Protein AF-A0A839RT37-F1 (afdb_monomer_lite)

InterPro domains:
  IPR010985 Ribbon-helix-helix [SSF47598] (37-91)
  IPR013321 Arc-type ribbon-helix-helix [G3DSA:1.10.1220.10] (46-92)

Organism: NCBI:txid616997

pLDDT: mean 71.62, std 17.94, range [38.47, 94.12]

Sequence (92 aa):
MPARKEPVSAFGARLQKAPRKSHPLAPEPTPATKPAPKSTVTAPAAAKMLVPFSTRITPELLREVRPAAVDKDMKIRDITNEALTAWLGKNR

Foldseek 3Di:
DDDDDDDDDPPPDDPDDDDDPDDPPDDDDDDDDDDDDDDDDDDDDPPVPPDDDDDDDDVVVVVVLVVVCVVVVHDSVVVVVVVVVVVVVVVD

Structure (mmCIF, N/CA/C/O backbone):
data_AF-A0A839RT37-F1
#
_entry.id   AF-A0A839RT37-F1
#
loop_
_atom_site.group_PDB
_atom_site.id
_atom_site.type_symbol
_atom_site.label_atom_id
_atom_site.label_alt_id
_atom_site.label_comp_id
_atom_site.label_asym_id
_atom_site.label_entity_id
_atom_site.label_seq_id
_atom_site.pdbx_PDB_ins_code
_atom_site.Cartn_x
_atom_site.Cartn_y
_atom_site.Cartn_z
_atom_site.occupancy
_atom_site.B_iso_or_equiv
_atom_site.auth_seq_id
_atom_site.auth_comp_id
_atom_site.auth_asym_id
_atom_site.auth_atom_id
_atom_site.pdbx_PDB_model_num
ATOM 1 N N . MET A 1 1 ? -16.982 -59.794 -10.444 1.00 47.53 1 MET A N 1
ATOM 2 C CA . MET A 1 1 ? -16.948 -58.685 -9.466 1.00 47.53 1 MET A CA 1
ATOM 3 C C . MET A 1 1 ? -15.733 -58.849 -8.553 1.00 47.53 1 MET A C 1
ATOM 5 O O . MET A 1 1 ? -15.799 -59.711 -7.686 1.00 47.53 1 MET A O 1
ATOM 9 N N . PRO A 1 2 ? -14.624 -58.106 -8.723 1.00 49.25 2 PRO A N 1
ATOM 10 C CA . PRO A 1 2 ? -13.585 -58.032 -7.700 1.00 49.25 2 PRO A CA 1
ATOM 11 C C . PRO A 1 2 ? -13.635 -56.706 -6.933 1.00 49.25 2 PRO A C 1
ATOM 13 O O . PRO A 1 2 ? -13.777 -55.626 -7.504 1.00 49.25 2 PRO A O 1
ATOM 16 N N . ALA A 1 3 ? -13.541 -56.845 -5.614 1.00 56.62 3 ALA A N 1
ATOM 17 C CA . ALA A 1 3 ? -13.699 -55.818 -4.603 1.00 56.62 3 ALA A CA 1
ATOM 18 C C . ALA A 1 3 ? -12.579 -54.760 -4.596 1.00 56.62 3 ALA A C 1
ATOM 20 O O . ALA A 1 3 ? -11.402 -55.040 -4.826 1.00 56.62 3 ALA A O 1
ATOM 21 N N . ARG A 1 4 ? -12.999 -53.537 -4.267 1.00 57.19 4 ARG A N 1
ATOM 22 C CA . ARG A 1 4 ? -12.218 -52.315 -4.041 1.00 57.19 4 ARG A CA 1
ATOM 23 C C . ARG A 1 4 ? -11.171 -52.540 -2.936 1.00 57.19 4 ARG A C 1
ATOM 25 O O . ARG A 1 4 ? -11.540 -52.856 -1.810 1.00 57.19 4 ARG A O 1
ATOM 32 N N . LYS A 1 5 ? -9.880 -52.358 -3.235 1.00 64.56 5 LYS A N 1
ATOM 33 C CA . LYS A 1 5 ? -8.818 -52.259 -2.218 1.00 64.56 5 LYS A CA 1
ATOM 34 C C . LYS A 1 5 ? -8.513 -50.784 -1.968 1.00 64.56 5 LYS A C 1
ATOM 36 O O . LYS A 1 5 ? -7.957 -50.118 -2.834 1.00 64.56 5 LYS A O 1
ATOM 41 N N . GLU A 1 6 ? -8.911 -50.272 -0.809 1.00 68.69 6 GLU A N 1
ATOM 42 C CA . GLU A 1 6 ? -8.464 -48.960 -0.332 1.00 68.69 6 GLU A CA 1
ATOM 43 C C . GLU A 1 6 ? -6.986 -49.048 0.095 1.00 68.69 6 GLU A C 1
ATOM 45 O O . GLU A 1 6 ? -6.590 -50.054 0.693 1.00 68.69 6 GLU A O 1
ATOM 50 N N . PRO A 1 7 ? -6.140 -48.047 -0.209 1.00 67.88 7 PRO A N 1
ATOM 51 C CA . PRO A 1 7 ? -4.774 -48.036 0.291 1.00 67.88 7 PRO A CA 1
ATOM 52 C C . PRO A 1 7 ? -4.771 -47.791 1.806 1.00 67.88 7 PRO A C 1
ATOM 54 O O . PRO A 1 7 ? -5.253 -46.772 2.299 1.00 67.88 7 PRO A O 1
ATOM 57 N N . VAL A 1 8 ? -4.196 -48.745 2.537 1.00 63.88 8 VAL A N 1
ATOM 58 C CA . VAL A 1 8 ? -3.900 -48.655 3.969 1.00 63.88 8 VAL A CA 1
ATOM 59 C C . VAL A 1 8 ? -2.950 -47.479 4.195 1.00 63.88 8 VAL A C 1
ATOM 61 O O . VAL A 1 8 ? -1.817 -47.479 3.718 1.00 63.88 8 VAL A O 1
ATOM 64 N N . SER A 1 9 ? -3.421 -46.462 4.915 1.00 57.56 9 SER A N 1
ATOM 65 C CA . SER A 1 9 ? -2.596 -45.333 5.346 1.00 57.56 9 SER A CA 1
ATOM 66 C C . SER A 1 9 ? -1.445 -45.832 6.228 1.00 57.56 9 SER A C 1
ATOM 68 O O . SER A 1 9 ? -1.656 -46.268 7.359 1.00 57.56 9 SER A O 1
ATOM 70 N N . ALA A 1 10 ? -0.216 -45.757 5.712 1.00 66.06 10 ALA A N 1
ATOM 71 C CA . ALA A 1 10 ? 1.010 -46.204 6.382 1.00 66.06 10 ALA A CA 1
ATOM 72 C C . ALA A 1 10 ? 1.498 -45.261 7.505 1.00 66.06 10 ALA A C 1
ATOM 74 O O . ALA A 1 10 ? 2.548 -45.496 8.093 1.00 66.06 10 ALA A O 1
ATOM 75 N N . PHE A 1 11 ? 0.744 -44.204 7.830 1.00 61.66 11 PHE A N 1
ATOM 76 C CA . PHE A 1 11 ? 1.086 -43.229 8.876 1.00 61.66 11 PHE A CA 1
ATOM 77 C C . PHE A 1 11 ? 0.055 -43.197 10.020 1.00 61.66 11 PHE A C 1
ATOM 79 O O . PHE A 1 11 ? -0.224 -42.164 10.624 1.00 61.66 11 PHE A O 1
ATOM 86 N N . GLY A 1 12 ? -0.529 -44.353 10.338 1.00 60.56 12 GLY A N 1
ATOM 87 C CA . GLY A 1 12 ? -1.495 -44.538 11.424 1.00 60.56 12 GLY A CA 1
ATOM 88 C C . GLY A 1 12 ? -0.891 -44.747 12.819 1.00 60.56 12 GLY A C 1
ATOM 89 O O . GLY A 1 12 ? -1.405 -45.577 13.563 1.00 60.56 12 GLY A O 1
ATOM 90 N N . ALA A 1 13 ? 0.168 -44.030 13.210 1.00 59.56 13 ALA A N 1
ATOM 91 C CA . ALA A 1 13 ? 0.737 -44.151 14.557 1.00 59.56 13 ALA A CA 1
ATOM 92 C C . ALA A 1 13 ? 0.612 -42.836 15.344 1.00 59.56 13 ALA A C 1
ATOM 94 O O . ALA A 1 13 ? 1.334 -41.867 15.115 1.00 59.56 13 ALA A O 1
ATOM 95 N N . ARG A 1 14 ? -0.311 -42.813 16.316 1.00 62.94 14 ARG A N 1
ATOM 96 C CA . ARG A 1 14 ? -0.350 -41.799 17.380 1.00 62.94 14 ARG A CA 1
ATOM 97 C C . ARG A 1 14 ? 1.001 -41.798 18.107 1.00 62.94 14 ARG A C 1
ATOM 99 O O . ARG A 1 14 ? 1.323 -42.771 18.782 1.00 62.94 14 ARG A O 1
ATOM 106 N N . LEU A 1 15 ? 1.752 -40.700 18.018 1.00 61.97 15 LEU A N 1
ATOM 107 C CA . LEU A 1 15 ? 2.921 -40.439 18.863 1.00 61.97 15 LEU A CA 1
ATOM 108 C C . LEU A 1 15 ? 2.499 -40.493 20.339 1.00 61.97 15 LEU A C 1
ATOM 110 O O . LEU A 1 15 ? 1.835 -39.586 20.849 1.00 61.97 15 LEU A O 1
ATOM 114 N N . GLN A 1 16 ? 2.852 -41.581 21.022 1.00 61.84 16 GLN A N 1
ATOM 115 C CA . GLN A 1 16 ? 2.690 -41.694 22.466 1.00 61.84 16 GLN A CA 1
ATOM 116 C C . GLN A 1 16 ? 3.666 -40.717 23.136 1.00 61.84 16 GLN A C 1
ATOM 118 O O . GLN A 1 16 ? 4.861 -40.718 22.846 1.00 61.84 16 GLN A O 1
ATOM 123 N N . LYS A 1 17 ? 3.159 -39.838 24.010 1.00 62.84 17 LYS A N 1
ATOM 124 C CA . LYS A 1 17 ? 4.005 -38.923 24.791 1.00 62.84 17 LYS A CA 1
ATOM 125 C C . LYS A 1 17 ? 4.918 -39.751 25.698 1.00 62.84 17 LYS A C 1
ATOM 127 O O . LYS A 1 17 ? 4.428 -40.514 26.524 1.00 62.84 17 LYS A O 1
ATOM 132 N N . ALA A 1 18 ? 6.228 -39.574 25.544 1.00 61.72 18 ALA A N 1
ATOM 133 C CA . ALA A 1 18 ? 7.235 -40.209 26.386 1.00 61.72 18 ALA A CA 1
ATOM 134 C C . ALA A 1 18 ? 7.064 -39.823 27.876 1.00 61.72 18 ALA A C 1
ATOM 136 O O . ALA A 1 18 ? 6.678 -38.681 28.161 1.00 61.72 18 ALA A O 1
ATOM 137 N N . PRO A 1 19 ? 7.385 -40.720 28.832 1.00 61.28 19 PRO A N 1
ATOM 138 C CA . PRO A 1 19 ? 7.373 -40.409 30.260 1.00 61.28 19 PRO A CA 1
ATOM 139 C C . PRO A 1 19 ? 8.414 -39.330 30.577 1.00 61.28 19 PRO A C 1
ATOM 141 O O . PRO A 1 19 ? 9.621 -39.566 30.522 1.00 61.28 19 PRO A O 1
ATOM 144 N N . ARG A 1 20 ? 7.960 -38.116 30.895 1.00 62.44 20 ARG A N 1
ATOM 145 C CA . ARG A 1 20 ? 8.848 -37.031 31.325 1.00 62.44 20 ARG A CA 1
ATOM 146 C C . ARG A 1 20 ? 9.249 -37.281 32.779 1.00 62.44 20 ARG A C 1
ATOM 148 O O . ARG A 1 20 ? 8.468 -36.996 33.679 1.00 62.44 20 ARG A O 1
ATOM 155 N N . LYS A 1 21 ? 10.456 -37.810 33.014 1.00 58.69 21 LYS A N 1
ATOM 156 C CA . LYS A 1 21 ? 11.107 -37.717 34.332 1.00 58.69 21 LYS A CA 1
ATOM 157 C C . LYS A 1 21 ? 11.319 -36.227 34.632 1.00 58.69 21 LYS A C 1
ATOM 159 O O . LYS A 1 21 ? 11.974 -35.535 33.856 1.00 58.69 21 LYS A O 1
ATOM 164 N N . SER A 1 22 ? 10.706 -35.725 35.700 1.00 58.97 22 SER A N 1
ATOM 165 C CA . SER A 1 22 ? 10.822 -34.335 36.143 1.00 58.97 22 SER A CA 1
ATOM 166 C C . SER A 1 22 ? 12.251 -34.048 36.607 1.00 58.97 22 SER A C 1
ATOM 168 O O . SER A 1 22 ? 12.753 -34.702 37.517 1.00 58.97 22 SER A O 1
ATOM 170 N N . HIS A 1 23 ? 12.912 -33.081 35.975 1.00 55.00 23 HIS A N 1
ATOM 171 C CA . HIS A 1 23 ? 14.196 -32.555 36.435 1.00 55.00 23 HIS A CA 1
ATOM 172 C C . HIS A 1 23 ? 13.969 -31.728 37.719 1.00 55.00 23 HIS A C 1
ATOM 174 O O . HIS A 1 23 ? 12.976 -30.998 37.766 1.00 55.00 23 HIS A O 1
ATOM 180 N N . PRO A 1 24 ? 14.856 -31.768 38.733 1.00 61.12 24 PRO A N 1
ATOM 181 C CA . PRO A 1 24 ? 14.659 -31.099 40.033 1.00 61.12 24 PRO A CA 1
ATOM 182 C C . PRO A 1 24 ? 14.613 -29.554 40.000 1.00 61.12 24 PRO A C 1
ATOM 184 O O . PRO A 1 24 ? 14.536 -28.929 41.047 1.00 61.12 24 PRO A O 1
ATOM 187 N N . LEU A 1 25 ? 14.644 -28.929 38.817 1.00 59.81 25 LEU A N 1
ATOM 188 C CA . LEU A 1 25 ? 14.494 -27.478 38.618 1.00 59.81 25 LEU A CA 1
ATOM 189 C C . LEU A 1 25 ? 13.339 -27.112 37.662 1.00 59.81 25 LEU A C 1
ATOM 191 O O . LEU A 1 25 ? 13.302 -26.011 37.118 1.00 59.81 25 LEU A O 1
ATOM 195 N N . ALA A 1 26 ? 12.398 -28.024 37.411 1.00 57.22 26 ALA A N 1
ATOM 196 C CA . ALA A 1 26 ? 11.203 -27.684 36.643 1.00 57.22 26 ALA A CA 1
ATOM 197 C C . ALA A 1 26 ? 10.184 -26.948 37.544 1.00 57.22 26 ALA A C 1
ATOM 199 O O . ALA A 1 26 ? 9.855 -27.477 38.606 1.00 57.22 26 ALA A O 1
ATOM 200 N N . PRO A 1 27 ? 9.665 -25.768 37.147 1.00 62.25 27 PRO A N 1
ATOM 201 C CA . PRO A 1 27 ? 8.593 -25.097 37.883 1.00 62.25 27 PRO A CA 1
ATOM 202 C C . PRO A 1 27 ? 7.325 -25.969 37.906 1.00 62.25 27 PRO A C 1
ATOM 204 O O . PRO A 1 27 ? 7.013 -26.641 36.919 1.00 62.25 27 PRO A O 1
ATOM 207 N N . GLU A 1 28 ? 6.624 -25.981 39.0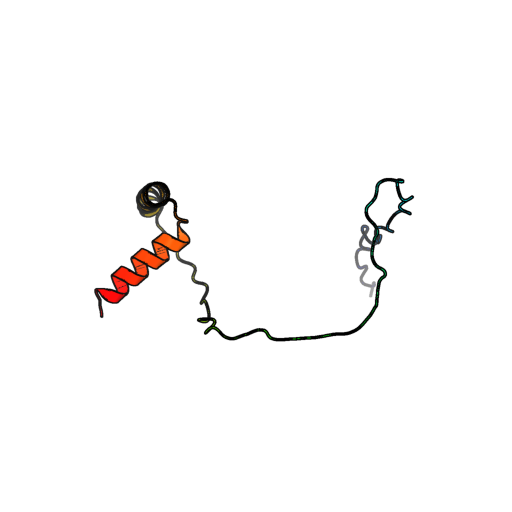45 1.00 57.28 28 GLU A N 1
ATOM 208 C CA . GLU A 1 28 ? 5.492 -26.875 39.323 1.00 5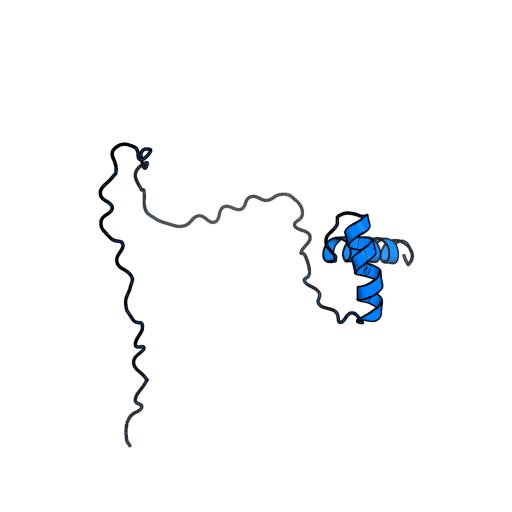7.28 28 GLU A CA 1
ATOM 209 C C . GLU A 1 28 ? 4.378 -26.797 38.258 1.00 57.28 28 GLU A C 1
ATOM 211 O O . GLU A 1 28 ? 3.848 -25.716 37.987 1.00 57.28 28 GLU A O 1
ATOM 216 N N . PRO A 1 29 ? 3.951 -27.933 37.675 1.00 57.56 29 PRO A N 1
ATOM 217 C CA . PRO A 1 29 ? 2.725 -27.992 36.896 1.00 57.56 29 PRO A CA 1
ATOM 218 C C . PRO A 1 29 ? 1.511 -28.114 37.831 1.00 57.56 29 PRO A C 1
ATOM 220 O O . PRO A 1 29 ? 1.331 -29.119 38.518 1.00 57.56 29 PRO A O 1
ATOM 223 N N . THR A 1 30 ? 0.642 -27.105 37.820 1.00 48.47 30 THR A N 1
ATOM 224 C CA . THR A 1 30 ? -0.676 -27.130 38.475 1.00 48.47 30 THR A CA 1
ATOM 225 C C . THR A 1 30 ? -1.569 -28.229 37.861 1.00 48.47 30 THR A C 1
ATOM 227 O O . THR A 1 30 ? -1.532 -28.439 36.643 1.00 48.47 30 THR A O 1
ATOM 230 N N . PRO A 1 31 ? -2.359 -28.970 38.667 1.00 48.16 31 PRO A N 1
ATOM 231 C CA . PRO A 1 31 ? -3.026 -30.193 38.228 1.00 48.16 31 PRO A CA 1
ATOM 232 C C . PRO A 1 31 ? -4.262 -29.934 37.355 1.00 48.16 31 PRO A C 1
ATOM 234 O O . PRO A 1 31 ? -4.978 -28.945 37.486 1.00 48.16 31 PRO A O 1
ATOM 237 N N . ALA A 1 32 ? -4.490 -30.874 36.440 1.00 58.16 32 ALA A N 1
ATOM 238 C CA . ALA A 1 32 ? -5.502 -30.851 35.395 1.00 58.16 32 ALA A CA 1
ATOM 239 C C . ALA A 1 32 ? -6.937 -31.104 35.895 1.00 58.16 32 ALA A C 1
ATOM 241 O O . ALA A 1 32 ? -7.176 -32.059 36.631 1.00 58.16 32 ALA A O 1
ATOM 242 N N . THR A 1 33 ? -7.903 -30.375 35.324 1.00 39.38 33 THR A N 1
ATOM 243 C CA . THR A 1 33 ? -9.334 -30.723 35.355 1.00 39.38 33 THR A CA 1
ATOM 244 C C . THR A 1 33 ? -9.8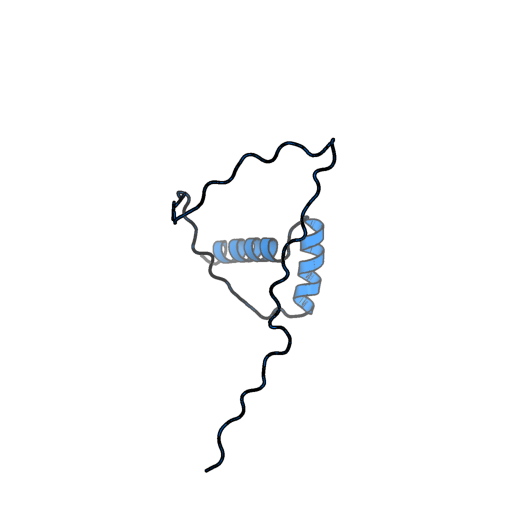67 -30.808 33.917 1.00 39.38 33 THR A C 1
ATOM 246 O O . THR A 1 33 ? -9.944 -29.811 33.205 1.00 39.38 33 THR A O 1
ATOM 249 N N . LYS A 1 34 ? -10.208 -32.020 33.460 1.00 44.66 34 LYS A N 1
ATOM 250 C CA . LYS A 1 34 ? -11.142 -32.280 32.335 1.00 44.66 34 LYS A CA 1
ATOM 251 C C . LYS A 1 34 ? -12.591 -32.157 32.864 1.00 44.66 34 LYS A C 1
ATOM 253 O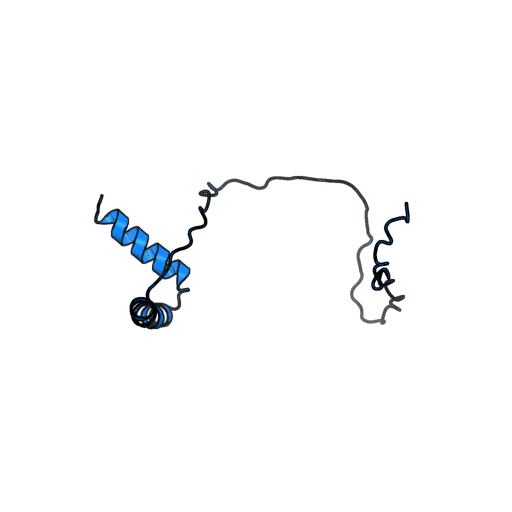 O . LYS A 1 34 ? -12.748 -32.344 34.067 1.00 44.66 34 LYS A O 1
ATOM 258 N N . PRO A 1 35 ? -13.669 -32.077 32.048 1.00 56.72 35 PRO A N 1
ATOM 259 C CA . PRO A 1 35 ? -13.833 -31.708 30.632 1.00 56.72 35 PRO A CA 1
ATOM 260 C C . PRO A 1 35 ? -14.989 -30.675 30.405 1.00 56.72 35 PRO A C 1
ATOM 262 O O . PRO A 1 35 ? -15.636 -30.231 31.345 1.00 56.72 35 PRO A O 1
ATOM 265 N N . ALA A 1 36 ? -15.312 -30.409 29.129 1.00 42.53 36 ALA A N 1
ATOM 266 C CA . ALA A 1 36 ? -16.576 -29.854 28.595 1.00 42.53 36 ALA A CA 1
ATOM 267 C C . ALA A 1 36 ? -16.706 -28.315 28.375 1.00 42.53 36 ALA A C 1
ATOM 269 O O . ALA A 1 36 ? -15.968 -27.518 28.949 1.00 42.53 36 ALA A O 1
ATOM 270 N N . PRO A 1 37 ? -17.584 -27.916 27.428 1.00 53.78 37 PRO A N 1
ATOM 271 C CA . PRO A 1 37 ? -17.389 -26.816 26.486 1.00 53.78 37 PRO A CA 1
ATOM 272 C C . PRO A 1 37 ? -17.894 -25.484 27.035 1.00 53.78 37 PRO A C 1
ATOM 274 O O . PRO A 1 37 ? -18.988 -25.414 27.587 1.00 53.78 37 PRO A O 1
ATOM 277 N N . LYS A 1 38 ? -17.153 -24.400 26.806 1.00 38.47 38 LYS A N 1
ATOM 278 C CA . LYS A 1 38 ? -17.690 -23.047 26.959 1.00 38.47 38 LYS A CA 1
ATOM 279 C C . LYS A 1 38 ? -17.242 -22.179 25.799 1.00 38.47 38 LYS A C 1
ATOM 281 O O . LYS A 1 38 ? -16.140 -21.645 25.765 1.00 38.47 38 LYS A O 1
ATOM 286 N N . SER A 1 39 ? -18.167 -22.051 24.852 1.00 56.97 39 SER A N 1
ATOM 287 C CA . SER A 1 39 ? -18.437 -20.751 24.260 1.00 56.97 39 SER A CA 1
ATOM 288 C C . SER A 1 39 ? -18.612 -19.753 25.406 1.00 56.97 39 SER A C 1
ATOM 290 O O . SER A 1 39 ? -19.516 -19.908 26.223 1.00 56.97 39 SER A O 1
ATOM 292 N N . THR A 1 40 ? -17.733 -18.765 25.482 1.00 40.66 40 THR A N 1
ATOM 293 C CA . THR A 1 40 ? -18.006 -17.507 26.174 1.00 40.66 40 THR A CA 1
ATOM 294 C C . THR A 1 40 ? -17.434 -16.404 25.311 1.00 40.66 40 THR A C 1
ATOM 296 O O . THR A 1 40 ? -16.228 -16.186 25.236 1.00 40.66 40 THR A O 1
ATOM 299 N N . VAL A 1 41 ? -18.370 -15.792 24.597 1.00 51.22 41 VAL A N 1
ATOM 300 C CA . VAL A 1 41 ? -18.298 -14.489 23.962 1.00 51.22 41 VAL A CA 1
ATOM 301 C C . VAL A 1 41 ? -17.669 -13.491 24.928 1.00 51.22 41 VAL A C 1
ATOM 303 O O . VAL A 1 41 ? -18.193 -13.274 26.017 1.00 51.22 41 VAL A O 1
ATOM 306 N N . THR A 1 42 ? -16.611 -12.827 24.475 1.00 42.38 42 THR A N 1
ATOM 307 C CA . THR A 1 42 ? -16.256 -11.501 24.972 1.00 42.38 42 THR A CA 1
ATOM 308 C C . THR A 1 42 ? -16.296 -10.561 23.775 1.00 42.38 42 THR A C 1
ATOM 310 O O . THR A 1 42 ? -15.353 -10.469 22.996 1.00 42.38 42 THR A O 1
ATOM 313 N N . ALA A 1 43 ? -17.438 -9.908 23.596 1.00 46.78 43 ALA A N 1
ATOM 314 C CA . ALA A 1 43 ? -17.574 -8.677 22.831 1.00 46.78 43 ALA A CA 1
ATOM 315 C C . ALA A 1 43 ? -18.104 -7.633 23.829 1.00 46.78 43 ALA A C 1
ATOM 317 O O . ALA A 1 43 ? -18.908 -7.994 24.691 1.00 46.78 43 ALA A O 1
ATOM 318 N N . PRO A 1 44 ? -17.649 -6.372 23.761 1.00 58.41 44 PRO A N 1
ATOM 319 C CA . PRO A 1 44 ? -18.153 -5.529 22.690 1.00 58.41 44 PRO A CA 1
ATOM 320 C C . PRO A 1 44 ? -17.107 -4.542 22.164 1.00 58.41 44 PRO A C 1
ATOM 322 O O . PRO A 1 44 ? -16.656 -3.633 22.848 1.00 58.41 44 PRO A O 1
ATOM 325 N N . ALA A 1 45 ? -16.800 -4.647 20.887 1.00 45.38 45 ALA A N 1
ATOM 326 C CA . ALA A 1 45 ? -16.500 -3.486 20.066 1.00 45.38 45 ALA A CA 1
ATOM 327 C C . ALA A 1 45 ? -16.897 -3.925 18.675 1.00 45.38 45 ALA A C 1
ATOM 329 O O . ALA A 1 45 ? -16.506 -5.024 18.297 1.00 45.38 45 ALA A O 1
ATOM 330 N N . ALA A 1 46 ? -17.732 -3.149 17.980 1.00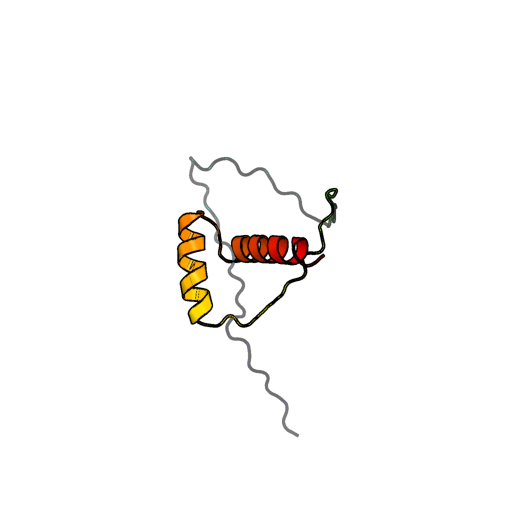 48.06 46 ALA A N 1
ATOM 331 C CA . ALA A 1 46 ? -18.213 -3.444 16.638 1.00 48.06 46 ALA A CA 1
ATOM 332 C C . ALA A 1 46 ? -17.102 -4.111 15.824 1.00 48.06 46 ALA A C 1
ATOM 334 O O . ALA A 1 46 ? -16.194 -3.436 15.332 1.00 48.06 46 ALA A O 1
ATOM 335 N N . ALA A 1 47 ? -17.137 -5.443 15.744 1.00 55.12 47 ALA A N 1
ATOM 336 C CA . ALA A 1 47 ? -16.240 -6.192 14.903 1.00 55.12 47 ALA A CA 1
ATOM 337 C C . ALA A 1 47 ? -16.771 -5.877 13.519 1.00 55.12 47 ALA A C 1
ATOM 339 O O . ALA A 1 47 ? -17.638 -6.586 13.011 1.00 55.12 47 ALA A O 1
ATOM 340 N N . LYS A 1 48 ? -16.365 -4.712 12.988 1.00 62.38 48 LYS A N 1
ATOM 341 C CA . LYS A 1 48 ? -16.586 -4.316 11.606 1.00 62.38 48 LYS A CA 1
ATOM 342 C C . LYS A 1 48 ? -16.241 -5.570 10.845 1.00 62.38 48 LYS A C 1
ATOM 344 O O . LYS A 1 48 ? -15.095 -6.006 10.925 1.00 62.38 48 LYS A O 1
ATOM 349 N N . MET A 1 49 ? -17.254 -6.206 10.264 1.00 73.75 49 MET A N 1
ATOM 350 C CA . MET A 1 49 ? -17.064 -7.460 9.562 1.00 73.75 49 MET A CA 1
ATOM 351 C C . MET A 1 49 ? -15.998 -7.170 8.515 1.00 73.75 49 MET A C 1
ATOM 353 O O . MET A 1 49 ? -16.238 -6.422 7.570 1.00 73.75 49 MET A O 1
ATOM 357 N N . LEU A 1 50 ? -14.774 -7.634 8.770 1.00 78.62 50 LEU A N 1
ATOM 358 C CA . LEU A 1 50 ? -1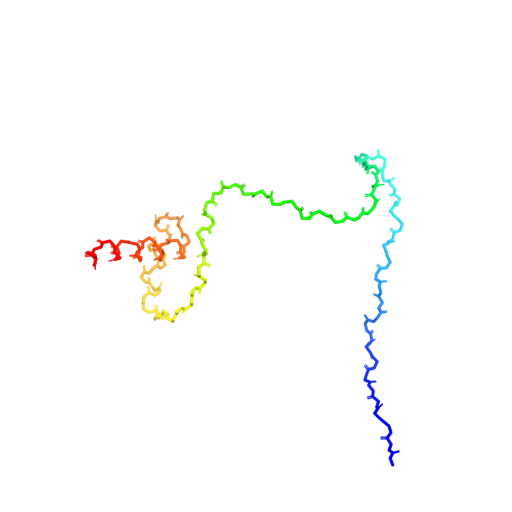3.656 -7.373 7.886 1.00 78.62 50 LEU A CA 1
ATOM 359 C C . LEU A 1 50 ? -13.922 -8.233 6.665 1.00 78.62 50 LEU A C 1
ATOM 361 O O . LEU A 1 50 ? -13.815 -9.455 6.735 1.00 78.62 50 LEU A O 1
ATOM 365 N N . VAL A 1 51 ? -14.322 -7.596 5.569 1.00 85.94 51 VAL A N 1
ATOM 366 C CA . VAL A 1 51 ? -14.544 -8.293 4.308 1.00 85.94 51 VAL A CA 1
ATOM 367 C C . VAL A 1 51 ? -13.168 -8.558 3.697 1.00 85.94 51 VAL A C 1
ATOM 369 O O . VAL A 1 51 ? -12.455 -7.602 3.378 1.00 85.94 51 VAL A O 1
ATOM 372 N N . PRO A 1 52 ? -12.738 -9.827 3.570 1.00 84.62 52 PRO A N 1
ATOM 373 C CA . PRO A 1 52 ? -11.507 -10.129 2.865 1.00 84.62 52 PRO A CA 1
ATOM 374 C C . PRO A 1 52 ? -11.700 -9.764 1.393 1.00 84.62 52 PRO A C 1
ATOM 376 O O . PRO A 1 52 ? -12.648 -10.214 0.754 1.00 84.62 52 PRO A O 1
ATOM 379 N N . PHE A 1 53 ? -10.794 -8.956 0.852 1.00 85.19 53 PHE A N 1
ATOM 380 C CA . PHE A 1 53 ? -10.757 -8.648 -0.570 1.00 85.19 53 PHE A CA 1
ATOM 381 C C . PHE A 1 53 ? -9.413 -9.081 -1.145 1.00 85.19 53 PHE A C 1
ATOM 383 O O . PHE A 1 53 ? -8.376 -9.010 -0.481 1.00 85.19 53 PHE A O 1
ATOM 390 N N . SER A 1 54 ? -9.438 -9.543 -2.388 1.00 88.12 54 SER A N 1
ATOM 391 C CA . SER A 1 54 ? -8.243 -9.848 -3.160 1.00 88.12 54 SER A CA 1
ATOM 392 C C . SER A 1 54 ? -8.334 -9.096 -4.475 1.00 88.12 54 SER A C 1
ATOM 394 O O . SER A 1 54 ? -9.381 -9.090 -5.120 1.00 88.12 54 SER A O 1
ATOM 396 N N . THR A 1 55 ? -7.248 -8.434 -4.853 1.00 87.69 55 THR A N 1
ATOM 397 C CA . THR A 1 55 ? -7.150 -7.717 -6.119 1.00 87.69 55 THR A CA 1
ATOM 398 C C . THR A 1 55 ? -5.783 -7.954 -6.737 1.00 87.69 55 THR A C 1
ATOM 400 O O . THR A 1 55 ? -4.800 -8.211 -6.035 1.00 87.69 55 THR A O 1
ATOM 403 N N . ARG A 1 56 ? -5.723 -7.890 -8.066 1.00 91.25 56 ARG A N 1
ATOM 404 C CA . ARG A 1 56 ? -4.468 -7.974 -8.806 1.00 91.25 56 ARG A CA 1
ATOM 405 C C . ARG A 1 56 ? -3.869 -6.579 -8.876 1.00 91.25 56 ARG A C 1
ATOM 407 O O . ARG A 1 56 ? -4.484 -5.665 -9.411 1.00 91.25 56 ARG A O 1
ATOM 414 N N . ILE A 1 57 ? -2.664 -6.443 -8.345 1.00 88.19 57 ILE A N 1
ATOM 415 C CA . ILE A 1 57 ? -1.895 -5.203 -8.388 1.00 88.19 57 ILE A CA 1
ATOM 416 C C . ILE A 1 57 ? -0.826 -5.377 -9.463 1.00 88.19 57 ILE A C 1
ATOM 418 O O . ILE A 1 57 ? -0.154 -6.412 -9.510 1.00 88.19 57 ILE A O 1
ATOM 422 N N . THR A 1 58 ? -0.685 -4.390 -10.345 1.00 93.25 58 THR A N 1
ATOM 423 C CA . THR A 1 58 ? 0.375 -4.396 -11.354 1.00 93.25 58 THR A CA 1
ATOM 424 C C . THR A 1 58 ? 1.751 -4.309 -10.681 1.00 93.25 58 THR A C 1
ATOM 426 O O . THR A 1 58 ? 1.897 -3.707 -9.612 1.00 93.25 58 THR A O 1
ATOM 429 N N . PRO A 1 59 ? 2.795 -4.908 -11.279 1.00 92.06 59 PRO A N 1
ATOM 430 C CA . PRO A 1 59 ? 4.139 -4.869 -10.708 1.00 92.06 59 PRO A CA 1
ATOM 431 C C . PRO A 1 59 ? 4.699 -3.443 -10.616 1.00 92.06 59 PRO A C 1
ATOM 433 O O . PRO A 1 59 ? 5.486 -3.167 -9.716 1.00 92.06 59 PRO A O 1
ATOM 436 N N . GLU A 1 60 ? 4.279 -2.542 -11.505 1.00 93.69 60 GLU A N 1
ATOM 437 C CA . GLU A 1 60 ? 4.657 -1.125 -11.485 1.00 93.69 60 GLU A CA 1
ATOM 438 C C . GLU A 1 60 ? 4.127 -0.425 -10.235 1.00 93.69 60 GLU A C 1
ATOM 440 O O . GLU A 1 60 ? 4.906 0.140 -9.474 1.00 93.69 60 GLU A O 1
ATOM 445 N N . LEU A 1 61 ? 2.839 -0.595 -9.929 1.00 89.69 61 LEU A N 1
ATOM 446 C CA . LEU A 1 61 ? 2.241 -0.018 -8.728 1.00 89.69 61 LEU A CA 1
ATOM 447 C C . LEU A 1 61 ? 2.865 -0.595 -7.446 1.00 89.69 61 LEU A C 1
ATOM 449 O O . LEU A 1 61 ? 3.088 0.120 -6.474 1.00 89.69 61 LEU A O 1
ATOM 453 N N . LEU A 1 62 ? 3.237 -1.880 -7.436 1.00 89.69 62 LEU A N 1
ATOM 454 C CA . LEU A 1 62 ? 3.967 -2.463 -6.303 1.00 89.69 62 LEU A CA 1
ATOM 455 C C . LEU A 1 62 ? 5.362 -1.853 -6.099 1.00 89.69 62 LEU A C 1
ATOM 457 O O . LEU A 1 62 ? 5.836 -1.833 -4.960 1.00 89.69 62 LEU A O 1
ATOM 461 N N . ARG A 1 63 ? 6.028 -1.378 -7.159 1.00 93.25 63 ARG A N 1
ATOM 462 C CA . ARG A 1 63 ? 7.325 -0.691 -7.039 1.00 93.25 63 ARG A CA 1
ATOM 463 C C . ARG A 1 63 ? 7.191 0.673 -6.374 1.00 93.25 63 ARG A C 1
ATOM 465 O O . ARG A 1 63 ? 8.130 1.078 -5.705 1.00 93.25 63 ARG A O 1
ATOM 472 N N . GLU A 1 64 ? 6.042 1.325 -6.505 1.00 88.88 64 GLU A N 1
ATOM 473 C CA . GLU A 1 64 ? 5.749 2.605 -5.850 1.00 88.88 64 GLU A CA 1
ATOM 474 C C . GLU A 1 64 ? 5.257 2.415 -4.408 1.00 88.88 64 GLU A C 1
ATOM 476 O O . GLU A 1 64 ? 5.656 3.142 -3.502 1.00 88.88 64 GLU A O 1
ATOM 481 N N . VAL A 1 65 ? 4.435 1.391 -4.159 1.00 89.44 65 VAL A N 1
ATOM 482 C CA . VAL A 1 65 ? 3.843 1.154 -2.830 1.00 89.44 65 VAL A CA 1
ATOM 483 C C . VAL A 1 65 ? 4.864 0.627 -1.817 1.00 89.44 65 VAL A C 1
ATOM 485 O O . VAL A 1 65 ? 4.772 0.940 -0.632 1.00 89.44 65 VAL A O 1
ATOM 488 N N . ARG A 1 66 ? 5.845 -0.176 -2.247 1.00 90.56 66 ARG A N 1
ATOM 489 C CA . ARG A 1 66 ? 6.881 -0.716 -1.346 1.00 90.56 66 ARG A CA 1
ATOM 490 C C . ARG A 1 66 ? 7.735 0.355 -0.658 1.00 90.56 66 ARG A C 1
ATOM 492 O O . ARG A 1 66 ? 7.831 0.269 0.561 1.00 90.56 66 ARG A O 1
ATOM 499 N N . PRO A 1 67 ? 8.353 1.322 -1.361 1.00 92.62 67 PRO A N 1
ATOM 500 C CA . PRO A 1 67 ? 9.130 2.365 -0.700 1.00 92.62 67 PRO A CA 1
ATOM 501 C C . PRO A 1 67 ? 8.248 3.194 0.236 1.00 92.62 67 PRO A C 1
ATOM 503 O O . PRO A 1 67 ? 8.606 3.348 1.393 1.00 92.62 67 PRO A O 1
ATOM 506 N N . ALA A 1 68 ? 7.030 3.559 -0.180 1.00 88.19 68 ALA A N 1
ATOM 507 C CA . ALA A 1 68 ? 6.089 4.264 0.693 1.00 88.19 68 ALA A CA 1
ATOM 508 C C . ALA A 1 68 ? 5.739 3.479 1.977 1.00 88.19 68 ALA A C 1
ATOM 510 O O . ALA A 1 68 ? 5.514 4.074 3.030 1.00 88.19 68 ALA A O 1
ATOM 511 N N . ALA A 1 69 ? 5.700 2.144 1.900 1.00 92.00 69 ALA A N 1
ATOM 512 C CA . ALA A 1 69 ? 5.519 1.264 3.054 1.00 92.00 69 ALA A CA 1
ATOM 513 C C . ALA A 1 69 ? 6.723 1.214 3.986 1.00 92.00 69 ALA A C 1
ATOM 515 O O . ALA A 1 69 ? 6.540 1.181 5.201 1.00 92.00 69 ALA A O 1
ATOM 516 N N . VAL A 1 70 ? 7.929 1.259 3.429 1.00 93.50 70 VAL A N 1
ATOM 517 C CA . VAL A 1 70 ? 9.165 1.344 4.210 1.00 93.50 70 VAL A CA 1
ATOM 518 C C . VAL A 1 70 ? 9.278 2.711 4.886 1.00 93.50 70 VAL A C 1
ATOM 520 O O . VAL A 1 70 ? 9.533 2.764 6.084 1.00 93.50 70 VAL A O 1
ATOM 523 N N . ASP A 1 71 ? 9.007 3.799 4.164 1.00 94.12 71 ASP A N 1
ATOM 524 C CA . ASP A 1 71 ? 9.135 5.172 4.672 1.00 94.12 71 ASP A CA 1
ATOM 525 C C . ASP A 1 71 ? 8.199 5.454 5.855 1.00 94.12 71 ASP A C 1
ATOM 527 O O . ASP A 1 71 ? 8.551 6.190 6.776 1.00 94.12 71 ASP A O 1
ATOM 531 N N . LYS A 1 72 ? 6.999 4.861 5.842 1.00 91.56 72 LYS A N 1
ATOM 532 C CA . LYS A 1 72 ? 6.006 4.994 6.919 1.00 91.56 72 LYS A CA 1
ATOM 533 C C . LYS A 1 72 ? 6.121 3.922 8.010 1.00 91.56 72 LYS A C 1
ATOM 535 O O . LYS A 1 72 ? 5.339 3.968 8.953 1.00 91.56 72 LYS A O 1
ATOM 540 N N . ASP A 1 73 ? 7.032 2.959 7.871 1.00 93.00 73 ASP A N 1
ATOM 541 C CA . ASP A 1 73 ? 7.130 1.761 8.722 1.00 93.00 73 ASP A CA 1
ATOM 542 C C . ASP A 1 73 ? 5.780 1.026 8.886 1.00 93.00 73 ASP A C 1
ATOM 544 O O . ASP A 1 73 ? 5.324 0.682 9.978 1.00 93.00 73 ASP A O 1
ATOM 548 N N . MET A 1 74 ? 5.083 0.813 7.765 1.00 93.12 74 MET A N 1
ATOM 549 C CA . MET A 1 74 ? 3.754 0.197 7.733 1.00 93.12 74 MET A CA 1
ATOM 550 C C . MET A 1 74 ? 3.721 -1.028 6.827 1.00 93.12 74 MET A C 1
ATOM 552 O O . MET A 1 74 ? 4.454 -1.154 5.847 1.00 93.12 74 MET A O 1
ATOM 556 N N . LYS A 1 75 ? 2.789 -1.948 7.097 1.00 92.69 75 LYS A N 1
ATOM 557 C CA . LYS A 1 75 ? 2.534 -3.056 6.172 1.00 92.69 75 LYS A CA 1
ATOM 558 C C . LYS A 1 75 ? 1.834 -2.532 4.922 1.00 92.69 75 LYS A C 1
ATOM 560 O O . LYS A 1 75 ? 0.957 -1.676 4.998 1.00 92.69 75 LYS A O 1
ATOM 565 N N . ILE A 1 76 ? 2.122 -3.163 3.781 1.00 89.00 76 ILE A N 1
ATOM 566 C CA . ILE A 1 76 ? 1.468 -2.872 2.491 1.00 89.00 76 ILE A CA 1
ATOM 567 C C . ILE A 1 76 ? -0.063 -2.865 2.629 1.00 89.00 76 ILE A C 1
ATOM 569 O O . ILE A 1 76 ? -0.731 -1.997 2.072 1.00 89.00 76 ILE A O 1
ATOM 573 N N . ARG A 1 77 ? -0.629 -3.796 3.412 1.00 88.56 77 ARG A N 1
ATOM 574 C CA . ARG A 1 77 ? -2.074 -3.860 3.684 1.00 88.56 77 ARG A CA 1
ATOM 575 C C . ARG A 1 77 ? -2.601 -2.582 4.338 1.00 88.56 77 ARG A C 1
ATOM 577 O O . ARG A 1 77 ? -3.654 -2.094 3.941 1.00 88.56 77 ARG A O 1
ATOM 584 N N . ASP A 1 78 ? -1.887 -2.062 5.327 1.00 90.69 78 ASP A N 1
ATOM 585 C CA . ASP A 1 78 ? -2.347 -0.934 6.134 1.00 90.69 78 ASP A CA 1
ATOM 586 C C . ASP A 1 78 ? -2.280 0.364 5.328 1.00 90.69 78 ASP A C 1
ATOM 588 O O . ASP A 1 78 ? -3.250 1.116 5.305 1.00 90.69 78 ASP A O 1
ATOM 592 N N . ILE A 1 79 ? -1.218 0.547 4.539 1.00 91.50 79 ILE A N 1
ATOM 593 C CA . ILE A 1 79 ? -1.130 1.642 3.561 1.00 91.50 79 ILE A CA 1
ATOM 594 C C . ILE A 1 79 ? -2.202 1.547 2.484 1.00 91.50 79 ILE A C 1
ATOM 596 O O . ILE A 1 79 ? -2.772 2.561 2.092 1.00 91.50 79 ILE A O 1
ATOM 600 N N . THR A 1 80 ? -2.507 0.339 2.007 1.00 89.25 80 THR A N 1
ATOM 601 C CA . THR A 1 80 ? -3.565 0.161 1.005 1.00 89.25 80 THR A CA 1
ATOM 602 C C . THR A 1 80 ? -4.918 0.578 1.583 1.00 89.25 80 THR A C 1
ATOM 604 O O . THR A 1 80 ? -5.696 1.243 0.905 1.00 89.25 80 THR A O 1
ATOM 607 N N . ASN A 1 81 ? -5.186 0.248 2.850 1.00 89.56 81 ASN A N 1
ATOM 608 C CA . ASN A 1 81 ? -6.402 0.680 3.539 1.00 89.56 81 ASN A CA 1
ATOM 609 C C . ASN A 1 81 ? -6.432 2.199 3.760 1.00 89.56 81 ASN A C 1
ATOM 611 O O . ASN A 1 81 ? -7.482 2.811 3.571 1.00 89.56 81 ASN A O 1
ATOM 615 N N . GLU A 1 82 ? -5.307 2.811 4.136 1.00 91.00 82 GLU A N 1
ATOM 616 C CA . GLU A 1 82 ? -5.181 4.266 4.297 1.00 91.00 82 GLU A CA 1
ATOM 617 C C . GLU A 1 82 ? -5.470 4.985 2.969 1.00 91.00 82 GLU A C 1
ATOM 619 O O . GLU A 1 82 ? -6.343 5.852 2.908 1.00 91.00 82 GLU A O 1
ATOM 624 N N . ALA A 1 83 ? -4.819 4.555 1.884 1.00 89.88 83 ALA A N 1
ATOM 625 C CA . ALA A 1 83 ? -5.011 5.102 0.544 1.00 89.88 83 ALA A CA 1
ATOM 626 C C . ALA A 1 83 ? -6.456 4.929 0.049 1.00 89.88 83 ALA A C 1
ATOM 628 O O . ALA A 1 83 ? -7.050 5.873 -0.474 1.00 89.88 83 ALA A O 1
ATOM 629 N N . LEU A 1 84 ? -7.054 3.751 0.262 1.00 89.00 84 LEU A N 1
ATOM 630 C CA . LEU A 1 84 ? -8.452 3.488 -0.084 1.00 89.00 84 LEU A CA 1
ATOM 631 C C . LEU A 1 84 ? -9.405 4.388 0.713 1.00 89.00 84 LEU A C 1
ATOM 633 O O . LEU A 1 84 ? -10.357 4.927 0.154 1.00 89.00 84 LEU A O 1
ATOM 637 N N . THR A 1 85 ? -9.142 4.578 2.006 1.00 90.75 85 THR A N 1
ATOM 638 C CA . THR A 1 85 ? -9.967 5.428 2.876 1.00 90.75 85 THR A CA 1
ATOM 639 C C . THR A 1 85 ? -9.885 6.892 2.448 1.00 90.75 85 THR A C 1
ATOM 641 O O . THR A 1 85 ? -10.917 7.556 2.348 1.00 90.75 85 THR A O 1
ATOM 644 N N . ALA A 1 86 ? -8.687 7.383 2.121 1.00 92.00 86 ALA A N 1
ATOM 645 C CA . ALA A 1 86 ? -8.488 8.730 1.593 1.00 92.00 86 ALA A CA 1
ATOM 646 C C . ALA A 1 86 ? -9.196 8.926 0.240 1.00 92.00 86 ALA A C 1
ATOM 648 O O . ALA A 1 86 ? -9.863 9.940 0.023 1.00 92.00 86 ALA A O 1
ATOM 649 N N . TRP A 1 87 ? -9.112 7.936 -0.654 1.00 91.69 87 TRP A N 1
ATOM 650 C CA . TRP A 1 87 ? -9.802 7.966 -1.944 1.00 91.69 87 TRP A CA 1
ATOM 651 C C . TRP A 1 87 ? -11.329 7.960 -1.788 1.00 91.69 87 TRP A C 1
ATOM 653 O O . TRP A 1 87 ? -12.011 8.744 -2.446 1.00 91.69 87 TRP A O 1
ATOM 663 N N . LEU A 1 88 ? -11.878 7.140 -0.887 1.00 91.62 88 LEU A N 1
ATOM 664 C CA . LEU A 1 88 ? -13.316 7.113 -0.595 1.00 91.62 88 LEU A CA 1
ATOM 665 C C . LEU A 1 88 ? -13.811 8.422 0.030 1.00 91.62 88 LEU A C 1
ATOM 667 O O . LEU A 1 88 ? -14.923 8.845 -0.266 1.00 91.62 88 LEU A O 1
ATOM 671 N N . GLY A 1 89 ? -13.000 9.067 0.872 1.00 91.50 89 GLY A N 1
ATOM 672 C CA . GLY A 1 89 ? -13.329 10.370 1.453 1.00 91.50 89 GLY A CA 1
ATOM 673 C C . GLY A 1 89 ? -13.330 11.508 0.430 1.00 91.50 89 GLY A C 1
ATOM 674 O O . GLY A 1 89 ? -14.094 12.453 0.581 1.00 91.50 89 GLY A O 1
ATOM 675 N N . LYS A 1 90 ? -12.505 11.409 -0.618 1.00 90.38 90 LYS A N 1
ATOM 676 C CA . LYS A 1 90 ? -12.429 12.402 -1.701 1.00 90.38 90 LYS A CA 1
ATOM 677 C C . LYS A 1 90 ? -13.538 12.254 -2.751 1.00 90.38 90 LYS A C 1
ATOM 679 O O . LYS A 1 90 ? -13.884 13.237 -3.393 1.00 90.38 90 LYS A O 1
ATOM 684 N N . ASN A 1 91 ? -14.049 11.040 -2.959 1.00 81.19 91 ASN A N 1
ATOM 685 C CA . ASN A 1 91 ? -15.076 10.737 -3.970 1.00 81.19 91 ASN A CA 1
ATOM 686 C C . ASN A 1 91 ? -16.491 10.593 -3.384 1.00 81.19 91 ASN A C 1
ATOM 688 O O . ASN A 1 91 ? -17.367 10.013 -4.027 1.00 81.19 91 ASN A O 1
ATOM 692 N N . ARG A 1 92 ? -16.697 11.070 -2.157 1.00 54.88 92 ARG A N 1
ATOM 693 C CA . ARG A 1 92 ? -18.006 11.200 -1.514 1.00 54.88 92 ARG A CA 1
ATOM 694 C C . ARG A 1 92 ? -18.471 12.643 -1.577 1.00 54.88 92 ARG A C 1
ATOM 696 O O . ARG A 1 92 ? -19.700 12.819 -1.697 1.00 54.88 92 ARG A O 1
#

Secondary structure (DSSP, 8-state):
---------TT----PPP--PPPTTPPPPPPP------------S----------PPPHHHHHHHHHHHHHTT--HHHHHHHHHHHHHHH--

Radius of gyration: 27.03 Å; chains: 1; bounding box: 33×71×52 Å